Protein AF-X1RDN0-F1 (afdb_monomer)

pLDDT: mean 92.68, std 4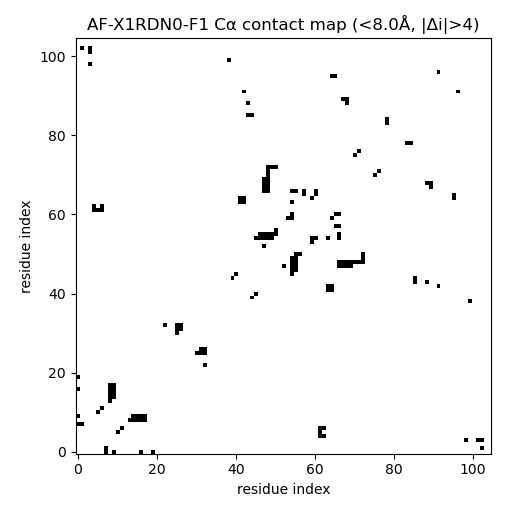.55, range [76.56, 98.75]

InterPro domains:
  IPR017853 Glycoside hydrolase superfamily [SSF51445] (1-56)
  IPR057739 Glycoside hydrolase family 29, N-terminal [PF01120] (1-76)

Foldseek 3Di:
DDPLACPDCCNDPPVDPVLVVVVVVQVVVVHDDDDDDPLVCLQQVDALQDPVDPSVPPVCCSPSNDRFPVVCVPVPDDDPDPVCSSVPTDDDDPVSVVSVVSRVD

Solvent-accessible surface area (backbone atoms only — not comparable to full-atom values): 6686 Å² total; per-residue (Å²): 123,70,90,87,40,77,82,36,48,50,81,34,91,84,57,39,50,60,69,64,50,49,45,56,56,42,46,75,69,78,43,91,80,85,84,88,82,70,67,69,40,43,67,67,69,49,64,29,30,46,79,93,39,67,54,40,38,79,89,40,25,80,76,42,40,80,74,52,61,56,64,40,59,81,59,59,76,88,65,95,44,81,83,52,48,62,74,74,49,76,75,82,48,68,69,55,52,52,58,52,58,58,73,78,110

Organism: NCBI:txid412755

Mean predicted aligned error: 3.67 Å

Radius of gyration: 17.16 Å; Cα contacts (8 Å, |Δi|>4): 88; chains: 1; bounding box: 36×27×46 Å

Secondary structure (DSSP, 8-state):
--SS-SSSTTTSTT-S-HHHHHHHHHHHTT--------TTHHHHTS-SS-TTSGGG-GGGHHHH-S---GGGGTSPPP-SSGGGHHHHSPPPPHHHHHHHHTT--

Sequence (105 aa):
DSQVNEWNAVKMGPKRDVVGELERAIRKQDMRFMVALHHAANWWFFPHWKKEYDTSDPRYAGLYGPLHNLEWAQNMPELKERKNEWQLQDKPSKQFLDKWLAKIR

Structure (mmCIF, N/CA/C/O backbone):
data_AF-X1RDN0-F1
#
_entry.id   AF-X1RDN0-F1
#
loop_
_atom_site.group_PDB
_atom_site.id
_atom_site.type_symbol
_atom_site.label_atom_id
_atom_site.label_alt_id
_atom_site.label_comp_id
_atom_site.label_asym_id
_atom_site.label_entity_id
_atom_site.label_seq_id
_atom_site.pdbx_PDB_ins_code
_atom_site.Cartn_x
_atom_site.Cartn_y
_atom_site.Cartn_z
_atom_site.occupan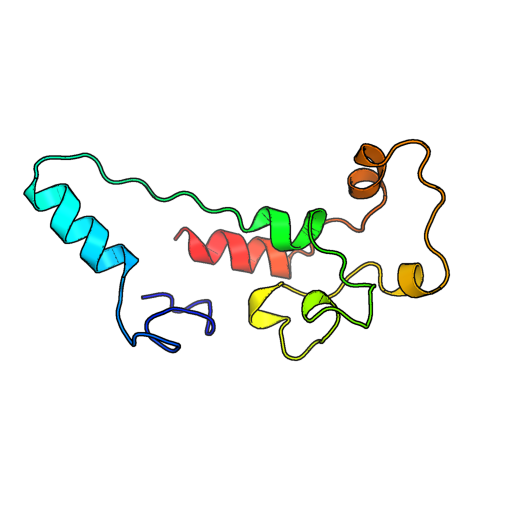cy
_atom_site.B_iso_or_equiv
_atom_site.auth_seq_id
_atom_site.auth_comp_id
_atom_site.auth_asym_id
_atom_site.auth_atom_id
_atom_site.pdbx_PDB_model_num
ATOM 1 N N . ASP A 1 1 ? -13.442 -3.564 9.277 1.00 76.69 1 ASP A N 1
ATOM 2 C CA . ASP A 1 1 ? -13.084 -4.711 8.407 1.00 76.69 1 ASP A CA 1
ATOM 3 C C . ASP A 1 1 ? -13.140 -4.316 6.927 1.00 76.69 1 ASP A C 1
ATOM 5 O O . ASP A 1 1 ? -14.122 -3.715 6.505 1.00 76.69 1 ASP A O 1
ATOM 9 N N . SER A 1 2 ? -12.103 -4.624 6.140 1.00 82.31 2 SER A N 1
ATOM 10 C CA . SER A 1 2 ? -12.024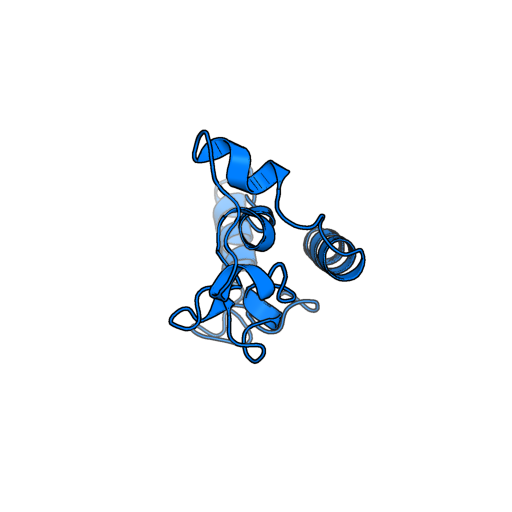 -4.235 4.723 1.00 82.31 2 SER A CA 1
ATOM 11 C C . SER A 1 2 ? -12.718 -5.251 3.814 1.00 82.31 2 SER A C 1
ATOM 13 O O . SER A 1 2 ? -12.337 -6.420 3.775 1.00 82.31 2 SER A O 1
ATOM 15 N N . GLN A 1 3 ? -13.668 -4.783 2.999 1.00 86.12 3 GLN A N 1
ATOM 16 C CA . GLN A 1 3 ? -14.331 -5.614 1.981 1.00 86.12 3 GLN A CA 1
ATOM 17 C C . GLN A 1 3 ? -13.609 -5.605 0.624 1.00 86.12 3 GLN A C 1
ATOM 19 O O . GLN A 1 3 ? -13.842 -6.473 -0.209 1.00 86.12 3 GLN A O 1
ATOM 24 N N . VAL A 1 4 ? -12.696 -4.653 0.413 1.00 86.69 4 VAL A N 1
ATOM 25 C CA . VAL A 1 4 ? -12.017 -4.411 -0.876 1.00 86.69 4 VAL A CA 1
ATOM 26 C C . VAL A 1 4 ? -10.611 -5.016 -0.949 1.00 86.69 4 VAL A C 1
ATOM 28 O O . VAL A 1 4 ? -9.968 -4.997 -2.000 1.00 86.69 4 VAL A O 1
ATOM 31 N N . ASN A 1 5 ? -10.097 -5.521 0.177 1.00 86.31 5 ASN A N 1
ATOM 32 C CA . ASN A 1 5 ? -8.803 -6.182 0.253 1.00 86.31 5 ASN A CA 1
ATOM 33 C C . ASN A 1 5 ? -8.878 -7.431 1.133 1.00 86.31 5 ASN A C 1
ATOM 35 O O . ASN A 1 5 ? -9.193 -7.358 2.319 1.00 86.31 5 ASN A O 1
ATOM 39 N N . GLU A 1 6 ? -8.540 -8.567 0.540 1.00 89.75 6 GLU A N 1
ATOM 40 C CA . GLU A 1 6 ? -8.479 -9.882 1.187 1.00 89.75 6 GLU A CA 1
ATOM 41 C C . GLU A 1 6 ? -7.323 -9.957 2.190 1.00 89.75 6 GLU A C 1
ATOM 43 O O . GLU A 1 6 ? -7.429 -10.601 3.232 1.00 89.75 6 GLU A O 1
ATOM 48 N N . TRP A 1 7 ? -6.247 -9.218 1.908 1.00 92.12 7 TRP A N 1
ATOM 49 C CA . TRP A 1 7 ? -5.074 -9.087 2.762 1.00 92.12 7 TRP A CA 1
ATOM 50 C C . TRP A 1 7 ? -5.342 -8.087 3.889 1.00 92.12 7 TRP A C 1
ATOM 52 O O . TRP A 1 7 ? -4.88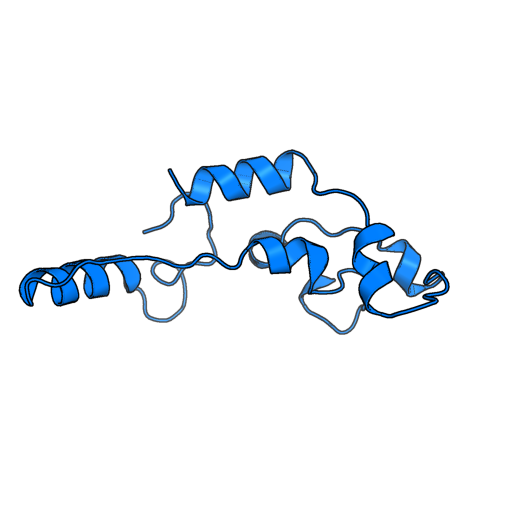0 -6.943 3.858 1.00 92.12 7 TRP A O 1
ATOM 62 N N . ASN A 1 8 ? -6.143 -8.502 4.868 1.00 93.38 8 ASN A N 1
ATOM 63 C CA . ASN A 1 8 ? -6.496 -7.697 6.034 1.00 93.38 8 ASN A CA 1
ATOM 64 C C . ASN A 1 8 ? -6.416 -8.513 7.340 1.00 93.38 8 ASN A C 1
ATOM 66 O O . ASN A 1 8 ? -6.446 -9.739 7.312 1.00 93.38 8 ASN A O 1
ATOM 70 N N . ALA A 1 9 ? -6.321 -7.841 8.491 1.00 95.56 9 ALA A N 1
ATOM 71 C CA . ALA A 1 9 ? -6.111 -8.481 9.798 1.00 95.56 9 ALA A CA 1
ATOM 72 C C . ALA A 1 9 ? -7.323 -9.263 10.352 1.00 95.56 9 ALA A C 1
ATOM 74 O O . ALA A 1 9 ? -7.186 -9.986 11.338 1.00 95.56 9 ALA A O 1
ATOM 75 N N . VAL A 1 10 ? -8.504 -9.125 9.742 1.00 95.69 10 VAL A N 1
ATOM 76 C CA . VAL A 1 10 ? -9.691 -9.920 10.087 1.00 95.69 10 VAL A CA 1
ATOM 77 C C . VAL A 1 10 ? -9.630 -11.269 9.372 1.00 95.69 10 VAL A C 1
ATOM 79 O O . VAL A 1 10 ? -9.813 -12.317 9.987 1.00 95.69 10 VAL A O 1
ATOM 82 N N . LYS A 1 11 ? -9.320 -11.261 8.072 1.00 94.81 11 LYS A N 1
ATOM 83 C CA . LYS A 1 11 ? -9.200 -12.473 7.249 1.00 94.81 11 LYS A CA 1
ATOM 84 C C . LYS A 1 11 ? -7.873 -13.195 7.462 1.00 94.81 11 LYS A C 1
ATOM 86 O O . LYS A 1 11 ? -7.827 -14.420 7.386 1.00 94.81 11 LYS A O 1
ATOM 91 N N . MET A 1 12 ? -6.812 -12.471 7.799 1.00 93.38 12 MET A N 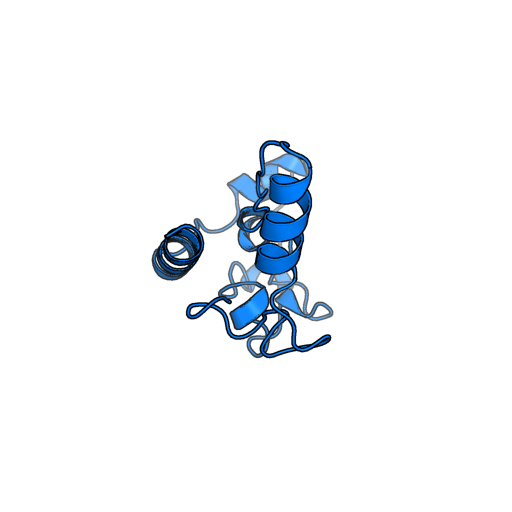1
ATOM 92 C CA . MET A 1 12 ? -5.451 -12.978 8.005 1.00 93.38 12 MET A CA 1
ATOM 93 C C . MET A 1 12 ? -5.014 -12.800 9.465 1.00 93.38 12 MET A C 1
ATOM 95 O O . MET A 1 12 ? -5.665 -12.096 10.228 1.00 93.38 12 MET A O 1
ATOM 99 N N . GLY A 1 13 ? -3.898 -13.419 9.862 1.00 94.75 13 GLY A N 1
ATOM 100 C CA . GLY A 1 13 ? -3.232 -13.143 11.143 1.00 94.75 13 GLY A CA 1
ATOM 101 C C . GLY A 1 13 ? -4.162 -13.184 12.372 1.00 94.75 13 GLY A C 1
ATOM 102 O O . GLY A 1 13 ? -4.772 -14.228 12.603 1.00 94.75 13 GLY A O 1
ATOM 103 N N . PRO A 1 14 ? -4.276 -12.087 13.157 1.00 96.25 14 PRO A N 1
ATOM 104 C CA . PRO A 1 14 ? -4.910 -12.071 14.482 1.00 96.25 14 PRO A CA 1
ATOM 105 C C . PRO A 1 14 ? -6.436 -12.241 14.479 1.00 96.25 14 PRO A C 1
ATOM 107 O O . PRO A 1 14 ? -7.022 -12.322 15.555 1.00 96.25 14 PRO A O 1
ATOM 110 N N . LYS A 1 15 ? -7.082 -12.277 13.305 1.00 96.25 15 LYS A N 1
ATOM 111 C CA . LYS A 1 15 ? -8.537 -12.445 13.143 1.00 96.25 15 LYS A CA 1
ATOM 112 C C . LYS A 1 15 ? -9.362 -11.387 13.879 1.00 96.25 15 LYS A C 1
ATOM 114 O O . LYS A 1 15 ? -10.399 -11.683 14.468 1.00 96.25 15 LYS A O 1
ATOM 119 N N . ARG A 1 16 ? -8.886 -10.140 13.858 1.00 97.19 16 ARG A N 1
ATOM 120 C CA . ARG A 1 16 ? -9.481 -9.012 14.589 1.00 97.19 16 ARG A CA 1
ATOM 121 C C . ARG A 1 16 ? -9.505 -7.748 13.753 1.00 97.19 16 ARG A C 1
ATOM 123 O O . ARG A 1 16 ? -8.598 -7.487 12.960 1.00 97.19 16 ARG A O 1
ATOM 130 N N . ASP A 1 17 ? -10.521 -6.923 13.987 1.00 96.50 17 ASP A N 1
ATOM 131 C CA . ASP A 1 17 ? -10.600 -5.581 13.413 1.00 96.50 17 ASP A CA 1
ATOM 132 C C . ASP A 1 17 ? -9.753 -4.608 14.240 1.00 96.50 17 ASP A C 1
ATOM 134 O O . ASP A 1 17 ? -10.271 -3.790 14.999 1.00 96.50 17 ASP A O 1
ATOM 138 N N . VAL A 1 18 ? -8.429 -4.738 14.123 1.00 97.00 18 VAL A N 1
ATOM 139 C CA . VAL A 1 18 ? -7.455 -4.001 14.946 1.00 97.00 18 VAL A CA 1
ATOM 140 C C . VAL A 1 18 ? -7.652 -2.485 14.843 1.00 97.00 18 VAL A C 1
ATOM 142 O O . VAL A 1 18 ? -7.613 -1.793 15.856 1.00 97.00 18 VAL A O 1
ATOM 145 N N . VAL A 1 19 ? -7.912 -1.959 13.641 1.00 95.69 19 VAL A N 1
ATOM 146 C CA . VAL A 1 19 ? -8.126 -0.516 13.431 1.00 95.69 19 VAL A CA 1
ATOM 147 C C . VAL A 1 19 ? -9.411 -0.056 14.119 1.00 95.69 19 VAL A C 1
ATOM 149 O O . VAL A 1 19 ? -9.381 0.929 14.852 1.00 95.69 19 VAL A O 1
ATOM 152 N N . GLY A 1 20 ? -10.520 -0.786 13.946 1.00 96.44 20 GLY A N 1
ATOM 153 C CA . GLY A 1 20 ? -11.785 -0.446 14.602 1.00 96.44 20 GLY A CA 1
ATOM 154 C C . GLY A 1 20 ? -11.730 -0.596 16.127 1.00 96.44 20 GLY A C 1
ATOM 155 O O . GLY A 1 20 ? -12.354 0.170 16.860 1.00 96.44 20 GLY A O 1
ATOM 156 N N . GLU A 1 21 ? -10.976 -1.568 16.640 1.00 98.06 21 GLU A N 1
ATOM 157 C CA . GLU A 1 21 ? -10.747 -1.727 18.078 1.00 98.06 21 GLU A CA 1
ATOM 158 C C . GLU A 1 21 ? -9.925 -0.577 18.667 1.00 98.06 21 GLU A C 1
ATOM 160 O O . GLU A 1 21 ? -10.306 -0.038 19.710 1.00 98.06 21 GLU A O 1
ATOM 165 N N . LEU A 1 22 ? -8.849 -0.168 17.986 1.00 98.06 22 LEU A N 1
ATOM 166 C CA . LEU A 1 22 ? -8.050 0.994 18.372 1.00 98.06 22 LEU A CA 1
ATOM 167 C C . LEU A 1 22 ? -8.878 2.276 18.326 1.00 98.06 22 LEU A C 1
ATOM 169 O O . LEU A 1 22 ? -8.835 3.044 19.282 1.00 98.06 22 LEU A O 1
ATOM 173 N N . GLU A 1 23 ? -9.684 2.482 17.282 1.00 98.06 23 GLU A N 1
ATOM 174 C CA . GLU A 1 23 ? -10.596 3.624 17.202 1.00 98.06 23 GLU A CA 1
ATOM 175 C C . GLU A 1 23 ? -11.500 3.699 18.437 1.00 98.06 23 GLU A C 1
ATOM 177 O O . GLU A 1 23 ? -11.570 4.736 19.101 1.00 98.06 23 GLU A O 1
ATOM 182 N N . ARG A 1 24 ? -12.174 2.591 18.776 1.00 98.50 24 ARG A N 1
ATOM 183 C CA . ARG A 1 24 ? -13.070 2.535 19.939 1.00 98.50 24 ARG A CA 1
ATOM 184 C C . ARG A 1 24 ? -12.327 2.822 21.242 1.00 98.50 24 ARG A C 1
ATOM 186 O O . ARG A 1 24 ? -12.858 3.539 22.086 1.00 98.50 24 ARG A O 1
ATOM 193 N N . ALA A 1 25 ? -11.133 2.263 21.424 1.00 98.50 25 ALA A N 1
ATOM 194 C CA . ALA A 1 25 ? -10.336 2.468 22.631 1.00 98.50 25 ALA A CA 1
ATOM 195 C C . ALA A 1 25 ? -9.837 3.917 22.763 1.00 98.50 25 ALA A C 1
ATOM 197 O O . ALA A 1 25 ? -9.958 4.505 23.834 1.00 98.50 25 ALA A O 1
ATOM 198 N N . ILE A 1 26 ? -9.350 4.511 21.672 1.00 98.56 26 ILE A N 1
ATOM 199 C CA . ILE A 1 26 ? -8.846 5.891 21.626 1.00 98.56 26 ILE A CA 1
ATOM 200 C C . ILE A 1 26 ? -9.980 6.886 21.893 1.00 98.56 26 ILE A C 1
ATOM 202 O O . ILE A 1 26 ? -9.835 7.779 22.724 1.00 98.56 26 ILE A O 1
ATOM 206 N N . ARG A 1 27 ? -11.150 6.698 21.268 1.00 98.31 27 ARG A N 1
ATOM 207 C CA . ARG A 1 27 ? -12.317 7.565 21.502 1.00 98.31 27 ARG A CA 1
ATOM 208 C C . ARG A 1 27 ? -12.854 7.474 22.932 1.00 98.31 27 ARG A C 1
ATOM 210 O O . ARG A 1 27 ? -13.320 8.477 23.456 1.00 98.31 27 ARG A O 1
ATOM 217 N N . LYS A 1 28 ? -12.758 6.311 23.592 1.00 98.69 28 LYS A N 1
ATOM 218 C CA . LYS A 1 28 ? -13.106 6.164 25.023 1.00 98.69 28 LYS A CA 1
ATOM 219 C C . LYS A 1 28 ? -12.216 6.994 25.950 1.00 98.69 28 LYS A C 1
ATOM 221 O O . LYS A 1 28 ? -12.612 7.247 27.081 1.00 98.69 28 LYS A O 1
ATOM 226 N N . GLN A 1 29 ? -11.037 7.397 25.485 1.00 98.56 29 GLN A N 1
ATOM 227 C CA . GLN A 1 29 ? -10.126 8.289 26.201 1.00 98.56 29 GLN A CA 1
ATOM 228 C C . GLN A 1 29 ? -10.291 9.759 25.781 1.00 98.56 29 GLN A C 1
ATOM 230 O O . GLN A 1 29 ? -9.404 10.563 26.039 1.00 98.56 29 GLN A O 1
ATOM 235 N N . ASP A 1 30 ? -11.398 10.104 25.113 1.00 98.38 30 ASP A N 1
ATOM 236 C CA . ASP A 1 30 ? -11.703 11.455 24.619 1.00 98.38 30 ASP A CA 1
ATOM 237 C C . ASP A 1 30 ? -10.649 12.023 23.643 1.00 98.38 30 ASP A C 1
ATOM 239 O O . ASP A 1 30 ? -10.465 13.229 23.487 1.00 98.38 30 ASP A O 1
ATOM 243 N N . MET A 1 31 ? -9.940 11.133 22.938 1.00 98.75 31 MET A N 1
ATOM 244 C CA . MET A 1 31 ? -8.940 11.508 21.941 1.00 98.75 31 MET A CA 1
ATOM 245 C C . MET A 1 31 ? -9.503 11.496 20.517 1.00 98.75 31 MET A C 1
ATOM 247 O O . MET A 1 31 ? -10.392 10.717 20.154 1.00 98.75 31 MET A O 1
ATOM 251 N N . ARG A 1 32 ? -8.921 12.342 19.658 1.00 98.19 32 ARG A N 1
ATOM 252 C CA . ARG A 1 32 ? -9.154 12.295 18.210 1.00 98.19 32 ARG A CA 1
ATOM 253 C C . ARG A 1 32 ? -8.471 11.060 17.620 1.00 98.19 32 ARG A C 1
ATOM 255 O O . ARG A 1 32 ? -7.335 10.749 17.962 1.00 98.19 32 ARG A O 1
ATOM 262 N N . PHE A 1 33 ? -9.158 10.386 16.702 1.00 97.56 33 PHE A N 1
ATOM 263 C CA . PHE A 1 33 ? -8.639 9.221 15.990 1.00 97.56 33 PHE A CA 1
ATOM 264 C C . PHE A 1 33 ? -8.339 9.575 14.532 1.00 97.56 33 PHE A C 1
ATOM 266 O O . PHE A 1 33 ? -9.158 10.214 13.871 1.00 97.56 33 PHE A O 1
ATOM 273 N N . MET A 1 34 ? -7.175 9.153 14.039 1.00 96.44 34 MET A N 1
ATOM 274 C CA . MET A 1 34 ? -6.735 9.341 12.657 1.00 96.44 34 MET A CA 1
ATOM 275 C C . MET A 1 34 ? -6.063 8.068 12.141 1.00 96.44 34 MET A C 1
ATOM 277 O O . MET A 1 34 ? -5.444 7.331 12.907 1.00 96.44 34 MET A O 1
ATOM 281 N N . VAL A 1 35 ? -6.151 7.841 10.830 1.00 94.56 35 VAL A N 1
ATOM 282 C CA . VAL A 1 35 ? -5.492 6.727 10.137 1.00 94.56 35 VAL A CA 1
ATOM 283 C C . VAL A 1 35 ? -4.567 7.292 9.064 1.00 94.56 35 VAL A C 1
ATOM 285 O O . VAL A 1 35 ? -4.973 8.149 8.282 1.00 94.56 35 VAL A O 1
ATOM 288 N N . ALA A 1 36 ? -3.333 6.791 9.013 1.00 93.56 36 ALA A N 1
ATOM 289 C CA . ALA A 1 36 ? -2.392 7.065 7.934 1.00 93.56 36 ALA A CA 1
ATOM 290 C C . ALA A 1 36 ? -2.369 5.888 6.949 1.00 93.56 36 ALA A C 1
ATOM 292 O O . ALA A 1 36 ? -2.293 4.727 7.354 1.00 93.56 36 ALA A O 1
ATOM 293 N N . LEU A 1 37 ? -2.427 6.181 5.649 1.00 91.56 37 LEU A N 1
ATOM 294 C CA . LEU A 1 37 ? -2.402 5.179 4.583 1.00 91.56 37 LEU A CA 1
ATOM 295 C C . LEU A 1 37 ? -1.190 5.413 3.682 1.00 91.56 37 LEU A C 1
ATOM 297 O O . LEU A 1 37 ? -1.084 6.446 3.030 1.00 91.56 37 LEU A O 1
ATOM 301 N N . HIS A 1 38 ? -0.302 4.422 3.600 1.00 91.25 38 HIS A N 1
ATOM 302 C CA . HIS A 1 38 ? 0.961 4.506 2.849 1.00 91.25 38 HIS A CA 1
ATOM 303 C C . HIS A 1 38 ? 0.920 3.743 1.515 1.00 91.25 38 HIS A C 1
ATOM 305 O O . HIS A 1 38 ? 1.951 3.419 0.936 1.00 91.25 38 HIS A O 1
ATOM 311 N N . HIS A 1 39 ? -0.276 3.439 1.005 1.00 87.81 39 HIS A N 1
ATOM 312 C CA . HIS A 1 39 ? -0.458 2.540 -0.139 1.00 87.81 39 HIS A CA 1
ATOM 313 C C . HIS A 1 39 ? 0.155 3.037 -1.453 1.00 87.81 39 HIS A C 1
ATOM 315 O O . HIS A 1 39 ? 0.413 2.216 -2.322 1.00 87.81 39 HIS A O 1
ATOM 321 N N . ALA A 1 40 ? 0.430 4.336 -1.608 1.00 86.75 40 ALA A N 1
ATOM 322 C CA . ALA A 1 40 ? 1.134 4.850 -2.786 1.00 86.75 40 ALA A CA 1
ATOM 323 C C . ALA A 1 40 ? 2.536 4.226 -2.952 1.00 86.75 40 ALA A C 1
ATOM 325 O O . ALA A 1 40 ? 2.999 4.032 -4.075 1.00 86.75 40 ALA A O 1
ATOM 326 N N . ALA A 1 41 ? 3.180 3.839 -1.845 1.00 90.00 41 ALA A N 1
ATOM 327 C CA . ALA A 1 41 ? 4.475 3.163 -1.860 1.00 90.00 41 ALA A CA 1
ATOM 328 C C . ALA A 1 41 ? 4.422 1.794 -2.564 1.00 90.00 41 ALA A C 1
ATOM 330 O O . ALA A 1 41 ? 5.428 1.360 -3.116 1.00 90.00 41 ALA A O 1
ATOM 331 N N . ASN A 1 42 ? 3.249 1.152 -2.620 1.00 92.62 42 ASN A N 1
ATOM 332 C CA . ASN A 1 42 ? 3.059 -0.109 -3.338 1.00 92.62 42 ASN A CA 1
ATOM 333 C C . ASN A 1 42 ? 3.352 -0.006 -4.837 1.00 92.62 42 ASN A C 1
ATOM 335 O O . ASN A 1 42 ? 3.712 -1.004 -5.448 1.00 92.62 42 ASN A O 1
ATOM 339 N N . TRP A 1 43 ? 3.211 1.189 -5.407 1.00 93.62 43 TRP A N 1
ATOM 340 C CA . TRP A 1 43 ? 3.472 1.437 -6.817 1.00 93.62 43 TRP A CA 1
ATOM 341 C C . TRP A 1 43 ? 4.892 2.007 -7.010 1.00 93.62 43 TRP A C 1
ATOM 343 O O . TRP A 1 43 ? 5.683 1.445 -7.747 1.00 93.62 43 TRP A O 1
ATOM 353 N N . TRP A 1 44 ? 5.280 3.060 -6.277 1.00 91.88 44 TRP A N 1
ATOM 354 C CA . TRP A 1 44 ? 6.565 3.759 -6.514 1.00 91.88 44 TRP A CA 1
ATOM 355 C C . TRP A 1 44 ? 7.774 3.254 -5.752 1.00 91.88 44 TRP A C 1
ATOM 357 O O . TRP A 1 44 ? 8.900 3.373 -6.232 1.00 91.88 44 TRP A O 1
ATOM 367 N N . PHE A 1 45 ? 7.574 2.762 -4.537 1.00 91.94 45 PHE A N 1
ATOM 368 C CA . PHE A 1 45 ? 8.692 2.458 -3.655 1.00 91.94 45 PHE A CA 1
ATOM 369 C C . PHE A 1 45 ? 9.190 1.024 -3.829 1.00 91.94 45 PHE A C 1
ATOM 371 O O . PHE A 1 45 ? 10.393 0.780 -3.750 1.00 91.94 45 PHE A O 1
ATOM 378 N N . PHE A 1 46 ? 8.279 0.075 -4.045 1.00 93.06 46 PHE A N 1
ATOM 379 C CA . PHE A 1 46 ? 8.638 -1.331 -4.185 1.00 93.06 46 PHE A CA 1
ATOM 380 C C . PHE A 1 46 ? 8.831 -1.712 -5.657 1.00 93.06 46 PHE A C 1
ATOM 382 O O . PHE A 1 46 ? 7.929 -1.478 -6.456 1.00 93.06 46 PHE A O 1
ATOM 389 N N . PRO A 1 47 ? 9.961 -2.333 -6.034 1.00 93.50 47 PRO A N 1
ATOM 390 C CA . PRO A 1 47 ? 10.186 -2.751 -7.410 1.00 93.50 47 PRO A CA 1
ATOM 391 C C . PRO A 1 47 ? 9.394 -4.023 -7.725 1.00 93.50 47 PRO A C 1
ATOM 393 O O . PRO A 1 47 ? 9.464 -5.010 -6.992 1.00 93.50 47 PRO A O 1
ATOM 396 N N . HIS A 1 48 ? 8.689 -4.024 -8.852 1.00 95.19 48 HIS A N 1
ATOM 397 C CA . HIS A 1 48 ? 7.914 -5.179 -9.336 1.00 95.19 48 HIS A CA 1
ATOM 398 C C . HIS A 1 48 ? 8.718 -6.070 -10.295 1.00 95.19 48 HIS A C 1
ATOM 400 O O . HIS A 1 48 ? 8.313 -7.184 -10.607 1.00 95.19 48 HIS A O 1
ATOM 406 N N . TRP A 1 49 ? 9.893 -5.608 -10.732 1.00 94.56 49 TRP A N 1
ATOM 407 C CA . TRP A 1 49 ? 10.766 -6.285 -11.700 1.00 94.56 49 TRP A CA 1
ATOM 408 C C . TRP A 1 49 ? 11.914 -7.097 -11.077 1.00 94.56 49 TRP A C 1
ATOM 410 O O . TRP A 1 49 ? 12.644 -7.778 -11.796 1.00 94.56 49 TRP A O 1
ATOM 420 N N . LYS A 1 50 ? 12.099 -7.048 -9.751 1.00 95.19 50 LYS A N 1
ATOM 421 C CA . LYS A 1 50 ? 13.107 -7.859 -9.045 1.00 95.19 50 LYS A CA 1
ATOM 422 C C . LYS A 1 50 ? 12.511 -9.201 -8.631 1.00 95.19 50 LYS A C 1
ATOM 424 O O . LYS A 1 50 ? 11.746 -9.251 -7.671 1.00 95.19 50 LYS A O 1
ATOM 429 N N . LYS A 1 51 ? 12.864 -10.264 -9.360 1.00 93.69 51 LYS A N 1
ATOM 430 C CA . LYS A 1 51 ? 12.251 -11.605 -9.265 1.00 93.69 51 LYS A CA 1
ATOM 431 C C . LYS A 1 51 ? 12.369 -12.266 -7.892 1.00 93.69 51 LYS A C 1
ATOM 433 O O . LYS A 1 51 ? 11.614 -13.179 -7.583 1.00 93.69 51 LYS A O 1
ATOM 438 N N . GLU A 1 52 ? 13.331 -11.839 -7.086 1.00 95.56 52 GLU A N 1
ATOM 439 C CA . GLU A 1 52 ? 13.564 -12.365 -5.744 1.00 95.56 52 GLU A CA 1
ATOM 440 C C . GLU A 1 52 ? 12.566 -11.814 -4.716 1.00 95.56 52 GLU A C 1
ATOM 442 O O . GLU A 1 52 ? 12.536 -12.288 -3.583 1.00 95.56 52 GLU A O 1
ATOM 447 N N . TYR A 1 53 ? 11.788 -10.785 -5.071 1.00 95.81 53 TYR A N 1
ATOM 448 C CA . TYR A 1 53 ? 10.852 -10.129 -4.162 1.00 95.81 53 TYR A CA 1
ATOM 449 C C . TYR A 1 53 ? 9.420 -10.592 -4.401 1.00 95.81 53 TYR A C 1
ATOM 451 O O . TYR A 1 53 ? 8.987 -10.749 -5.543 1.00 95.81 53 TYR A O 1
ATOM 459 N N . ASP A 1 54 ? 8.642 -10.675 -3.322 1.00 96.00 54 ASP A N 1
ATOM 460 C CA . ASP A 1 54 ? 7.208 -10.987 -3.369 1.00 96.00 54 ASP A CA 1
ATOM 461 C C . ASP A 1 54 ? 6.414 -10.003 -4.248 1.00 96.00 54 ASP A C 1
ATOM 463 O O . ASP A 1 54 ? 5.399 -10.358 -4.839 1.00 96.00 54 ASP A O 1
ATOM 467 N N . THR A 1 55 ? 6.891 -8.766 -4.391 1.00 95.56 55 THR A N 1
ATOM 468 C CA . THR A 1 55 ? 6.292 -7.732 -5.253 1.00 95.56 55 THR A CA 1
ATOM 469 C C . THR A 1 55 ? 6.345 -8.079 -6.739 1.00 95.56 55 THR A C 1
ATOM 471 O O . THR A 1 55 ? 5.591 -7.511 -7.519 1.00 95.56 55 THR A O 1
ATOM 474 N N . SER A 1 56 ? 7.200 -9.022 -7.136 1.00 95.81 56 SER A N 1
ATOM 475 C CA . SER A 1 56 ? 7.293 -9.531 -8.509 1.00 95.81 56 SER A CA 1
ATOM 476 C C . SER A 1 56 ? 6.473 -10.802 -8.756 1.00 95.81 56 SER A C 1
ATOM 478 O O . SER A 1 56 ? 6.456 -11.319 -9.875 1.00 95.81 56 SER A O 1
ATOM 480 N N . ASP A 1 57 ? 5.779 -11.317 -7.736 1.00 96.00 57 ASP A N 1
ATOM 481 C CA . ASP A 1 57 ? 4.955 -12.517 -7.839 1.00 96.00 57 ASP A CA 1
ATOM 482 C C . ASP A 1 57 ? 3.466 -12.140 -7.979 1.00 96.00 57 ASP A C 1
ATOM 484 O O . ASP A 1 57 ? 2.883 -11.531 -7.071 1.00 96.00 57 ASP A O 1
ATOM 488 N N . PRO A 1 58 ? 2.793 -12.527 -9.080 1.00 94.50 58 PRO A N 1
ATOM 489 C CA . PRO A 1 58 ? 1.394 -12.174 -9.314 1.00 94.50 58 PRO A CA 1
ATOM 490 C C . PRO A 1 58 ? 0.438 -12.714 -8.240 1.00 94.50 58 PRO A C 1
ATOM 492 O O . PRO A 1 58 ? -0.641 -12.147 -8.050 1.00 94.50 58 PRO A O 1
ATOM 495 N N . ARG A 1 59 ? 0.821 -13.755 -7.486 1.00 94.81 59 ARG A N 1
ATOM 496 C CA . ARG A 1 59 ? 0.031 -14.276 -6.357 1.00 94.81 59 ARG A CA 1
ATOM 497 C C . ARG A 1 59 ? -0.170 -13.229 -5.258 1.00 94.81 59 ARG A C 1
ATOM 499 O O . ARG A 1 59 ? -1.192 -13.254 -4.572 1.00 94.81 59 ARG A O 1
ATOM 506 N N . TYR A 1 60 ? 0.760 -12.285 -5.111 1.00 94.06 60 TYR A N 1
ATOM 507 C CA . TYR A 1 60 ? 0.710 -11.233 -4.094 1.00 94.06 60 TYR A CA 1
ATOM 508 C C . TYR A 1 60 ? 0.233 -9.879 -4.638 1.00 94.06 60 TYR A C 1
ATOM 510 O O . TYR A 1 60 ? 0.211 -8.890 -3.900 1.00 94.06 60 TYR A O 1
ATOM 518 N N . ALA A 1 61 ? -0.261 -9.817 -5.882 1.00 91.19 61 ALA A N 1
ATOM 519 C CA . ALA A 1 61 ? -0.798 -8.586 -6.472 1.00 91.19 61 ALA A CA 1
ATOM 520 C C . ALA A 1 61 ? -2.001 -8.014 -5.689 1.00 91.19 61 ALA A C 1
ATOM 522 O O . ALA A 1 61 ? -2.277 -6.811 -5.697 1.00 91.19 61 ALA A O 1
ATOM 523 N N . GLY A 1 62 ? -2.714 -8.859 -4.937 1.00 89.25 62 GLY A N 1
ATOM 524 C CA . GLY A 1 62 ? -3.744 -8.417 -3.997 1.00 89.25 62 GLY A CA 1
ATOM 525 C C . GLY A 1 62 ? -3.208 -7.481 -2.901 1.00 89.25 62 GLY A C 1
ATOM 526 O O . GLY A 1 62 ? -3.913 -6.535 -2.529 1.00 89.25 62 GLY A O 1
ATOM 527 N N . LEU A 1 63 ? -1.972 -7.718 -2.446 1.00 90.44 63 LEU A N 1
ATOM 528 C CA . LEU A 1 63 ? -1.268 -6.993 -1.387 1.00 90.44 63 LEU A CA 1
ATOM 529 C C . LEU A 1 63 ? -0.471 -5.798 -1.936 1.00 90.44 63 LEU A C 1
ATOM 531 O O . LEU A 1 63 ? -0.611 -4.687 -1.417 1.00 90.44 63 LEU A O 1
ATOM 535 N N . TYR A 1 64 ? 0.305 -6.012 -3.004 1.00 92.19 64 TYR A N 1
ATOM 536 C CA . TYR A 1 64 ? 1.234 -5.022 -3.570 1.00 92.19 64 TYR A CA 1
ATOM 537 C C . TYR A 1 64 ? 0.703 -4.268 -4.799 1.00 92.19 64 TYR A C 1
ATOM 539 O O . TYR A 1 64 ? 1.289 -3.275 -5.203 1.00 92.19 64 TYR A O 1
ATOM 547 N N . GLY A 1 65 ? -0.446 -4.651 -5.352 1.00 91.31 65 GLY A N 1
ATOM 548 C CA . GLY A 1 65 ? -0.969 -4.065 -6.589 1.00 91.31 65 GLY A CA 1
ATOM 549 C C . GLY A 1 65 ? -0.522 -4.827 -7.843 1.00 91.31 65 GLY A C 1
ATOM 550 O O . GLY A 1 65 ? 0.201 -5.814 -7.738 1.00 91.31 65 GLY A O 1
ATOM 551 N N . PRO A 1 66 ? -1.008 -4.419 -9.028 1.00 93.81 66 PRO A N 1
ATOM 552 C CA . PRO A 1 66 ? -0.618 -5.053 -10.277 1.00 93.81 66 PRO A CA 1
ATOM 553 C C . PRO A 1 66 ? 0.860 -4.796 -10.574 1.00 93.81 66 PRO A C 1
ATOM 555 O O . PRO A 1 66 ? 1.355 -3.697 -10.339 1.00 93.81 66 PRO A O 1
ATOM 558 N N . LEU A 1 67 ? 1.521 -5.808 -11.130 1.00 95.12 67 LEU A N 1
ATOM 559 C CA . LEU A 1 67 ? 2.910 -5.727 -11.565 1.00 95.12 67 LEU A CA 1
ATOM 560 C C . LEU A 1 67 ? 3.055 -4.711 -12.710 1.00 95.12 67 LEU A C 1
ATOM 562 O O . LEU A 1 67 ? 2.193 -4.638 -13.589 1.00 95.12 67 LEU A O 1
ATOM 566 N N . HIS A 1 68 ? 4.157 -3.963 -12.716 1.00 95.38 68 HIS A N 1
ATOM 567 C CA . HIS A 1 68 ? 4.505 -2.989 -13.755 1.00 95.38 68 HIS A CA 1
ATOM 568 C C . HIS A 1 68 ? 6.024 -2.932 -13.979 1.00 95.38 68 HIS A C 1
ATOM 570 O O . HIS A 1 68 ? 6.795 -3.455 -13.170 1.00 95.38 68 HIS A O 1
ATOM 576 N N . ASN A 1 69 ? 6.454 -2.325 -15.090 1.00 95.75 69 ASN A N 1
ATOM 577 C CA . ASN A 1 69 ? 7.865 -2.189 -15.479 1.00 95.75 69 ASN A CA 1
ATOM 578 C C . ASN A 1 69 ? 8.686 -3.497 -15.460 1.00 95.75 69 ASN A C 1
ATOM 580 O O . ASN A 1 69 ? 9.877 -3.495 -15.149 1.00 95.75 69 ASN A O 1
ATOM 584 N N . LEU A 1 70 ? 8.067 -4.641 -15.775 1.00 95.25 70 LEU A N 1
ATOM 585 C CA . LEU A 1 70 ? 8.713 -5.963 -15.721 1.00 95.25 70 LEU A CA 1
ATOM 586 C C . LEU A 1 70 ? 9.909 -6.093 -16.673 1.00 95.25 70 LEU A C 1
ATOM 588 O O . LEU A 1 70 ? 10.826 -6.876 -16.423 1.00 95.25 70 LEU A O 1
ATOM 592 N N . GLU A 1 71 ? 9.933 -5.300 -17.740 1.00 94.88 71 GLU A N 1
ATOM 593 C CA . GLU A 1 71 ? 11.040 -5.194 -18.684 1.00 94.88 71 GLU A CA 1
ATOM 594 C C . GLU A 1 71 ? 12.338 -4.680 -18.036 1.00 94.88 71 GLU A C 1
ATOM 596 O O . GLU A 1 71 ? 13.432 -5.012 -18.505 1.00 94.88 71 GLU A O 1
ATOM 601 N N . TRP A 1 72 ? 12.254 -3.967 -16.905 1.00 95.19 72 TRP A N 1
ATOM 602 C CA . TRP A 1 72 ? 13.427 -3.475 -16.169 1.00 95.19 72 TRP A CA 1
ATOM 603 C C . TRP A 1 72 ? 14.225 -4.597 -15.501 1.00 95.19 72 TRP A C 1
ATOM 605 O O . TRP A 1 72 ? 15.369 -4.378 -15.109 1.00 95.19 72 TRP A O 1
ATOM 615 N N . ALA A 1 73 ? 13.675 -5.814 -15.411 1.00 93.81 73 ALA A N 1
ATOM 616 C CA . ALA A 1 73 ? 14.403 -6.986 -14.926 1.00 93.81 73 ALA A CA 1
ATOM 617 C C . ALA A 1 73 ? 15.634 -7.310 -15.792 1.00 93.81 73 ALA A C 1
ATOM 619 O O . ALA A 1 73 ? 16.595 -7.903 -15.308 1.00 93.81 73 ALA A O 1
ATOM 620 N N . GLN A 1 74 ? 15.589 -6.945 -17.076 1.00 93.25 74 GLN A N 1
ATOM 621 C CA . GLN A 1 74 ? 16.672 -7.163 -18.039 1.00 93.25 74 GLN A CA 1
ATOM 622 C C . GLN A 1 74 ? 17.219 -5.847 -18.594 1.00 93.25 74 GLN A C 1
ATOM 624 O O . GLN A 1 74 ? 18.408 -5.755 -18.876 1.00 93.25 74 GLN A O 1
ATOM 629 N N . ASN A 1 75 ? 16.364 -4.829 -18.718 1.00 93.06 75 ASN A N 1
ATOM 630 C CA . ASN A 1 75 ? 16.673 -3.569 -19.387 1.00 93.06 75 ASN A CA 1
ATOM 631 C C . ASN A 1 75 ? 16.382 -2.381 -18.465 1.00 93.06 75 ASN A C 1
ATOM 633 O O . ASN A 1 75 ? 15.565 -1.519 -18.788 1.00 93.06 75 ASN A O 1
ATOM 637 N N . MET A 1 76 ? 16.999 -2.357 -17.281 1.00 90.19 76 MET A N 1
ATOM 638 C CA . MET A 1 76 ? 16.796 -1.253 -16.344 1.00 90.19 76 MET A CA 1
ATOM 639 C C . MET A 1 76 ? 17.320 0.059 -16.957 1.00 90.19 76 MET A C 1
ATOM 641 O O . MET A 1 76 ? 18.477 0.101 -17.385 1.00 90.19 76 MET A O 1
ATOM 645 N N . PRO A 1 77 ? 16.504 1.127 -17.010 1.00 91.56 77 PRO A N 1
ATOM 646 C CA . PRO A 1 77 ? 16.941 2.399 -17.559 1.00 91.56 77 PRO A CA 1
ATOM 647 C C . PRO A 1 77 ? 18.048 3.016 -16.704 1.00 91.56 77 PRO A C 1
ATOM 649 O O . PRO A 1 77 ? 18.093 2.851 -15.482 1.00 91.56 77 PRO A O 1
ATOM 652 N N . GLU A 1 78 ? 18.936 3.768 -17.351 1.00 90.50 78 GLU A N 1
ATOM 653 C CA . GLU A 1 78 ? 19.999 4.488 -16.662 1.00 90.50 78 GLU A CA 1
ATOM 654 C C . GLU A 1 78 ? 19.409 5.573 -15.746 1.00 90.50 78 GLU A C 1
ATOM 656 O O . GLU A 1 78 ? 18.680 6.470 -16.180 1.00 90.50 78 GLU A O 1
ATOM 661 N N . LEU A 1 79 ? 19.746 5.507 -14.458 1.00 88.06 79 LEU A N 1
ATOM 662 C CA . LEU A 1 79 ? 19.303 6.474 -13.459 1.00 88.06 79 LEU A CA 1
ATOM 663 C C . LEU A 1 79 ? 20.416 7.487 -13.185 1.00 88.06 79 LEU A C 1
ATOM 665 O O . LEU A 1 79 ? 21.384 7.172 -12.497 1.00 88.06 79 LEU A O 1
ATOM 669 N N . LYS A 1 80 ? 20.246 8.734 -13.647 1.00 83.56 80 LYS A N 1
ATOM 670 C CA . LYS A 1 80 ? 21.169 9.836 -13.299 1.00 83.56 80 LYS A CA 1
ATOM 671 C C . LYS A 1 80 ? 21.220 10.095 -11.788 1.00 83.56 80 LYS A C 1
ATOM 673 O O . LYS A 1 80 ? 22.274 10.387 -11.239 1.00 83.56 80 LYS A O 1
ATOM 678 N N . GLU A 1 81 ? 20.074 9.978 -11.117 1.00 88.31 81 GLU A N 1
ATOM 679 C CA . GLU A 1 81 ? 19.925 10.054 -9.661 1.00 88.31 81 GLU A CA 1
ATOM 680 C C . GLU A 1 81 ? 18.811 9.088 -9.231 1.00 88.31 81 GLU A C 1
ATOM 682 O O . GLU A 1 81 ? 17.817 8.949 -9.945 1.00 88.31 81 GLU A O 1
ATOM 687 N N . ARG A 1 82 ? 18.912 8.463 -8.045 1.00 79.88 82 ARG A N 1
ATOM 688 C CA . ARG A 1 82 ? 17.891 7.495 -7.580 1.00 79.88 82 ARG A CA 1
ATOM 689 C C . ARG A 1 82 ? 16.473 8.066 -7.542 1.00 79.88 82 ARG A C 1
ATOM 691 O O . ARG A 1 82 ? 15.522 7.365 -7.850 1.00 79.88 82 ARG A O 1
ATOM 698 N N . LYS A 1 83 ? 16.320 9.348 -7.199 1.00 81.38 83 LYS A N 1
ATOM 699 C CA . LYS A 1 83 ? 15.008 10.018 -7.145 1.00 81.38 83 LYS A CA 1
ATOM 700 C C . LYS A 1 83 ? 14.302 10.094 -8.510 1.00 81.38 83 LYS A C 1
ATOM 702 O O . LYS A 1 83 ? 13.092 10.294 -8.549 1.00 81.38 83 LYS A O 1
ATOM 707 N N . ASN A 1 84 ? 15.037 9.924 -9.612 1.00 88.88 84 ASN A N 1
ATOM 708 C CA . ASN A 1 84 ? 14.480 9.978 -10.965 1.00 88.88 84 ASN A CA 1
ATOM 709 C C . ASN A 1 84 ? 13.796 8.661 -11.355 1.00 88.88 84 ASN A C 1
ATOM 711 O O . ASN A 1 84 ? 13.043 8.635 -12.322 1.00 88.88 84 ASN A O 1
ATOM 715 N 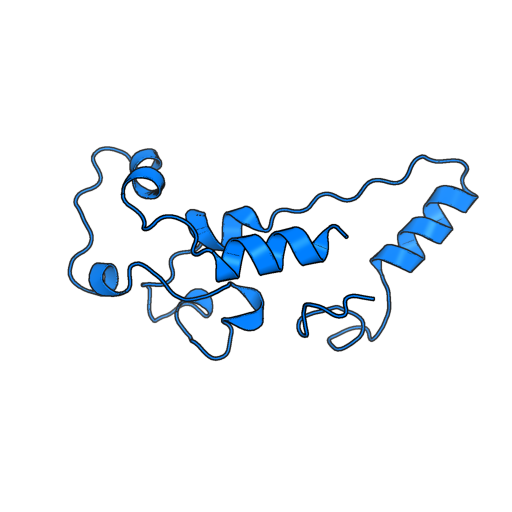N . GLU A 1 85 ? 14.005 7.584 -10.590 1.00 89.81 85 GLU A N 1
ATOM 716 C CA . GLU A 1 85 ? 13.396 6.277 -10.842 1.00 89.81 85 GLU A CA 1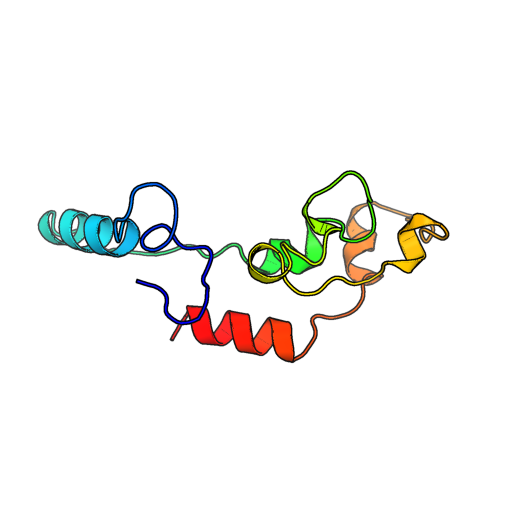
ATOM 717 C C . GLU A 1 85 ? 11.868 6.377 -10.956 1.00 89.81 85 GLU A C 1
ATOM 719 O O . GLU A 1 85 ? 11.289 5.947 -11.948 1.00 89.81 85 GLU A O 1
ATOM 724 N N . TRP A 1 86 ? 11.213 7.054 -10.008 1.00 91.12 86 TRP A N 1
ATOM 725 C CA . TRP A 1 86 ? 9.751 7.201 -9.988 1.00 91.12 86 TRP A CA 1
ATOM 726 C C . TRP A 1 86 ? 9.193 7.978 -11.186 1.00 91.12 86 TRP A C 1
ATOM 728 O O . TRP A 1 86 ? 8.021 7.847 -11.540 1.00 91.12 86 TRP A O 1
ATOM 738 N N . GLN A 1 87 ? 10.010 8.829 -11.808 1.00 91.44 87 GLN A N 1
ATOM 739 C CA . GLN A 1 87 ? 9.592 9.596 -12.979 1.00 91.44 87 GLN A CA 1
ATOM 740 C C . GLN A 1 87 ? 9.526 8.707 -14.220 1.00 91.44 87 GLN A C 1
ATOM 742 O O . GLN A 1 87 ? 8.644 8.921 -15.054 1.00 91.44 87 GLN A O 1
ATOM 747 N N . LEU A 1 88 ? 10.423 7.718 -14.291 1.00 93.50 88 LEU A N 1
ATOM 748 C CA . LEU A 1 88 ? 10.573 6.776 -15.397 1.00 93.50 88 LEU A CA 1
ATOM 749 C C . LEU A 1 88 ? 9.638 5.565 -15.290 1.00 93.50 88 LEU A C 1
ATOM 751 O O . LEU A 1 88 ? 9.349 4.960 -16.315 1.00 93.50 88 LEU A O 1
ATOM 755 N N . GLN A 1 89 ? 9.153 5.225 -14.091 1.00 94.12 89 GLN A N 1
ATOM 756 C CA . GLN A 1 89 ? 8.176 4.148 -13.906 1.00 94.12 89 GLN A CA 1
ATOM 757 C C . GLN A 1 89 ? 6.809 4.475 -14.549 1.00 94.12 89 GLN A C 1
ATOM 759 O O . GLN A 1 89 ? 6.377 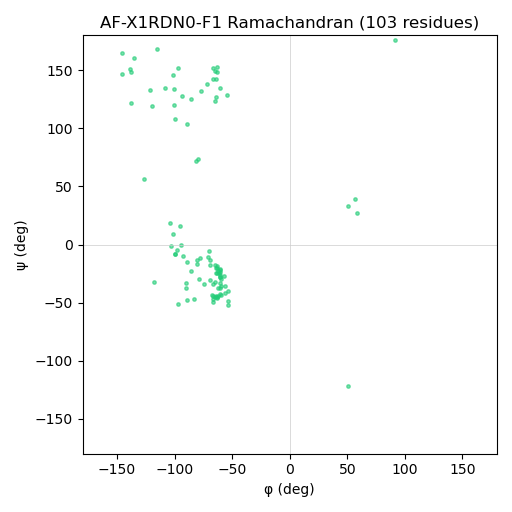5.640 -14.623 1.00 94.12 89 GLN A O 1
ATOM 764 N N . ASP A 1 90 ? 6.099 3.418 -14.949 1.00 95.25 90 ASP A N 1
ATOM 765 C CA . ASP A 1 90 ? 4.757 3.456 -15.536 1.00 95.25 90 ASP A CA 1
ATOM 766 C C . ASP A 1 90 ? 3.751 4.076 -14.573 1.00 95.25 90 ASP A C 1
ATOM 768 O O . ASP A 1 90 ? 3.698 3.715 -13.400 1.00 95.25 90 ASP A O 1
ATOM 772 N N . LYS A 1 91 ? 2.890 4.980 -15.055 1.00 94.88 91 LYS A N 1
ATOM 773 C CA . LYS A 1 91 ? 1.880 5.638 -14.206 1.00 94.88 91 LYS A CA 1
ATOM 774 C C . LYS A 1 91 ? 0.858 4.643 -13.633 1.00 94.88 91 LYS A C 1
ATOM 776 O O . LYS A 1 91 ? 0.542 3.662 -14.304 1.00 94.88 91 LYS A O 1
ATOM 781 N N . PRO A 1 92 ? 0.315 4.899 -12.419 1.00 94.81 92 PRO A N 1
ATOM 782 C CA . PRO A 1 92 ? -0.626 3.995 -11.775 1.00 94.81 92 PRO A CA 1
ATOM 783 C C . PRO A 1 92 ? -1.797 3.692 -12.687 1.00 94.81 92 PRO A C 1
ATOM 785 O O . PRO A 1 92 ? -2.443 4.602 -13.212 1.00 94.81 92 PRO A O 1
ATOM 788 N N . SER A 1 93 ? -2.079 2.404 -12.861 1.00 93.19 93 SER A N 1
ATOM 789 C CA . SER A 1 93 ? -3.221 1.984 -13.659 1.00 93.19 93 SER A CA 1
ATOM 790 C C . SER A 1 93 ? -4.524 2.469 -13.020 1.00 93.19 93 SER A C 1
ATOM 792 O O . SER A 1 93 ? -4.636 2.611 -11.797 1.00 93.19 93 SER A O 1
ATOM 794 N N . LYS A 1 94 ? -5.560 2.665 -13.843 1.00 93.75 94 LYS A N 1
ATOM 795 C CA . LYS A 1 94 ? -6.898 3.010 -13.343 1.00 93.75 94 LYS A CA 1
ATOM 796 C C . LYS A 1 94 ? -7.383 2.001 -12.295 1.00 93.75 94 LYS A C 1
ATOM 798 O O . LYS A 1 94 ? -7.924 2.398 -11.271 1.00 93.75 94 LYS A O 1
ATOM 803 N N . GLN A 1 95 ? -7.122 0.711 -12.513 1.00 90.00 95 GLN A N 1
ATOM 804 C CA . GLN A 1 95 ? -7.473 -0.355 -11.572 1.00 90.00 95 GLN A CA 1
ATOM 805 C C . GLN A 1 95 ? -6.809 -0.160 -10.199 1.00 90.00 95 GLN A C 1
ATOM 807 O O . GLN A 1 95 ? -7.467 -0.326 -9.171 1.00 90.00 95 GLN A O 1
ATOM 812 N N . PHE A 1 96 ? -5.521 0.202 -10.167 1.00 92.00 96 PHE A N 1
ATOM 813 C CA . PHE A 1 96 ? -4.811 0.481 -8.919 1.00 92.00 96 PHE A CA 1
ATOM 814 C C . PHE A 1 96 ? -5.420 1.686 -8.188 1.00 92.00 96 PHE A C 1
ATOM 816 O O . PHE A 1 96 ? -5.696 1.605 -6.989 1.00 92.00 96 PHE A O 1
ATOM 823 N N . LEU A 1 97 ? -5.685 2.775 -8.918 1.00 92.75 97 LEU A N 1
ATOM 824 C CA . LEU A 1 97 ? -6.277 3.997 -8.366 1.00 92.75 97 LEU A CA 1
ATOM 825 C C . LEU A 1 97 ? -7.694 3.766 -7.827 1.00 92.75 97 LEU A C 1
ATOM 827 O O . LEU A 1 97 ? -8.000 4.197 -6.716 1.00 92.75 97 LEU A O 1
ATOM 831 N N . ASP A 1 98 ? -8.536 3.039 -8.563 1.00 91.88 98 ASP A N 1
ATOM 832 C CA . ASP A 1 98 ? -9.900 2.708 -8.141 1.00 91.88 98 ASP A CA 1
ATOM 833 C C . ASP A 1 98 ? -9.889 1.848 -6.867 1.00 91.88 98 ASP A C 1
ATOM 835 O O . ASP A 1 98 ? -10.613 2.137 -5.912 1.00 91.88 98 ASP A O 1
ATOM 839 N N . LYS A 1 99 ? -9.024 0.821 -6.810 1.00 88.56 99 LYS A N 1
ATOM 840 C CA . LYS A 1 99 ? -8.867 -0.026 -5.616 1.00 88.56 99 LYS A CA 1
ATOM 841 C C . LYS A 1 99 ? -8.371 0.781 -4.418 1.00 88.56 99 LYS A C 1
ATOM 843 O O . LYS A 1 99 ? -8.789 0.518 -3.293 1.00 88.56 99 LYS A O 1
ATOM 848 N N . TRP A 1 100 ? -7.484 1.752 -4.631 1.00 87.88 100 TRP A N 1
ATOM 849 C CA . TRP A 1 100 ? -7.025 2.644 -3.568 1.00 87.88 100 TRP A CA 1
ATOM 850 C C . TRP A 1 100 ? -8.149 3.548 -3.055 1.00 87.88 100 TRP A C 1
ATOM 852 O O . TRP A 1 100 ? -8.388 3.585 -1.849 1.00 87.88 100 TRP A O 1
ATOM 862 N N . LEU A 1 101 ? -8.882 4.211 -3.951 1.00 90.00 101 LEU A N 1
ATOM 863 C CA . LEU A 1 101 ? -10.002 5.079 -3.587 1.00 90.00 101 LEU A CA 1
ATOM 864 C C . LEU A 1 101 ? -11.110 4.310 -2.852 1.00 90.00 101 LEU A C 1
ATOM 866 O O . LEU A 1 101 ? -11.741 4.841 -1.943 1.00 90.00 101 LEU A O 1
ATOM 870 N N . ALA A 1 102 ? -11.317 3.039 -3.191 1.00 90.50 102 ALA A N 1
ATOM 871 C CA . ALA A 1 102 ? -12.275 2.185 -2.501 1.00 90.50 102 ALA A CA 1
ATOM 872 C C . ALA A 1 102 ? -11.866 1.823 -1.058 1.00 90.50 102 ALA A C 1
ATOM 874 O O . ALA A 1 102 ? -12.718 1.406 -0.286 1.00 90.50 102 ALA A O 1
ATOM 875 N N . LYS A 1 103 ? -10.590 1.973 -0.665 1.00 86.62 103 LYS A N 1
ATOM 876 C CA . LYS A 1 103 ? -10.123 1.700 0.713 1.00 86.62 103 LYS A CA 1
ATOM 877 C C .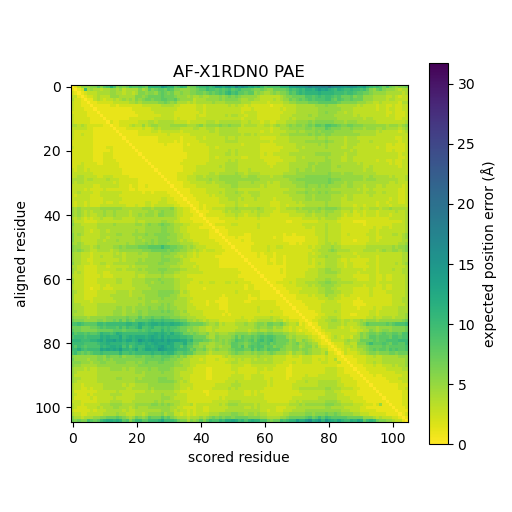 LYS A 1 103 ? -10.398 2.840 1.694 1.00 86.62 103 LYS A C 1
ATOM 879 O O . LYS A 1 103 ? -10.285 2.622 2.896 1.00 86.62 103 LYS A O 1
ATOM 884 N N . ILE A 1 104 ? -10.679 4.041 1.189 1.00 84.31 104 ILE A N 1
ATOM 885 C CA . ILE A 1 104 ? -10.940 5.238 2.006 1.00 84.31 104 ILE A CA 1
ATOM 886 C C . ILE A 1 104 ? -12.426 5.596 2.098 1.00 84.31 104 ILE A C 1
ATOM 888 O O . ILE A 1 104 ? -12.766 6.595 2.726 1.00 84.31 104 ILE A O 1
ATOM 892 N N . ARG A 1 105 ? -13.283 4.825 1.427 1.00 76.56 105 ARG A N 1
ATOM 893 C CA . ARG A 1 105 ? -14.740 4.967 1.439 1.00 76.56 105 ARG A CA 1
ATOM 894 C C . ARG A 1 105 ? -15.339 3.935 2.380 1.00 76.56 105 ARG A C 1
ATOM 896 O O . ARG A 1 105 ? -16.329 4.295 3.044 1.00 76.56 105 ARG A O 1
#